Protein AF-T2JB81-F1 (afdb_monomer_lite)

Secondary structure (DSSP, 8-state):
-----------HHHHHHHHHHHHHTT--HHHHHHHHHHT-------

Organism: NCBI:txid555881

pLDDT: mean 89.64, std 10.2, range [56.16, 97.62]

InterPro domains:
  IPR010985 Ribbon-helix-helix [SSF47598] (4-39)
  IPR013321 Arc-type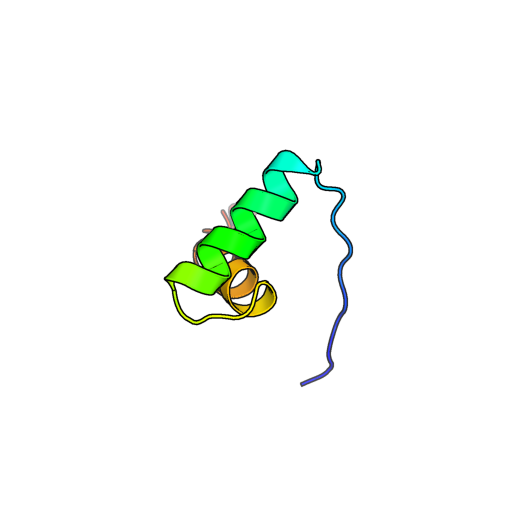 ribbon-helix-helix [G3DSA:1.10.1220.10] (2-41)

Structure (mmCIF, N/CA/C/O backbone):
data_AF-T2JB81-F1
#
_entry.id   AF-T2JB81-F1
#
loop_
_atom_site.group_PDB
_atom_site.id
_atom_site.type_symbol
_atom_site.label_atom_id
_atom_site.label_alt_id
_atom_site.label_comp_id
_atom_site.label_asym_id
_atom_site.label_entity_id
_atom_site.label_seq_id
_atom_site.pdbx_PDB_ins_code
_atom_site.Cartn_x
_atom_site.Cartn_y
_atom_site.Cartn_z
_atom_site.occupancy
_atom_site.B_iso_or_equiv
_atom_site.auth_seq_id
_atom_site.auth_comp_id
_atom_site.auth_asym_id
_atom_site.auth_atom_id
_atom_site.pdbx_PDB_model_num
ATOM 1 N N . MET A 1 1 ? -4.627 -11.840 -16.715 1.00 58.88 1 MET A N 1
ATOM 2 C CA . MET A 1 1 ? -3.415 -11.120 -16.262 1.00 58.88 1 MET A CA 1
ATOM 3 C C . MET A 1 1 ? -2.569 -12.071 -15.425 1.00 58.88 1 MET A C 1
ATOM 5 O O . MET A 1 1 ? -3.107 -12.679 -14.506 1.00 58.88 1 MET A O 1
ATOM 9 N N . VAL A 1 2 ? -1.292 -12.266 -15.768 1.00 71.88 2 VAL A N 1
ATOM 10 C CA . VAL A 1 2 ? -0.381 -13.120 -14.983 1.00 71.88 2 VAL A CA 1
ATOM 11 C C . VAL A 1 2 ? -0.046 -12.389 -13.685 1.00 71.88 2 VAL A C 1
ATOM 13 O O . VAL A 1 2 ? 0.515 -11.295 -13.725 1.00 71.88 2 VAL A O 1
ATOM 16 N N . LYS A 1 3 ? -0.419 -12.966 -12.540 1.00 78.75 3 LYS A N 1
ATOM 17 C CA . LYS A 1 3 ? -0.128 -12.387 -11.224 1.00 78.75 3 LYS A CA 1
ATOM 18 C C . LYS A 1 3 ? 1.370 -12.514 -10.947 1.00 78.75 3 LYS A C 1
ATOM 20 O O . LYS A 1 3 ? 1.900 -13.622 -10.948 1.00 78.75 3 LYS A O 1
ATOM 25 N N . LYS A 1 4 ? 2.048 -11.386 -10.730 1.00 81.81 4 LYS A N 1
ATOM 26 C CA . LYS A 1 4 ? 3.443 -11.346 -10.277 1.00 81.81 4 LYS A CA 1
ATOM 27 C C . LYS A 1 4 ? 3.460 -10.961 -8.804 1.00 81.81 4 LYS A C 1
ATOM 29 O O . LYS A 1 4 ? 2.829 -9.982 -8.421 1.00 81.81 4 LYS A O 1
ATOM 34 N N . ASN A 1 5 ? 4.183 -11.729 -7.998 1.00 86.00 5 ASN A N 1
ATOM 35 C CA . ASN A 1 5 ? 4.377 -11.428 -6.585 1.00 86.00 5 ASN A CA 1
ATOM 36 C C . ASN A 1 5 ? 5.666 -10.621 -6.421 1.00 86.00 5 ASN A C 1
ATOM 38 O O . ASN A 1 5 ? 6.662 -10.908 -7.087 1.00 86.00 5 ASN A O 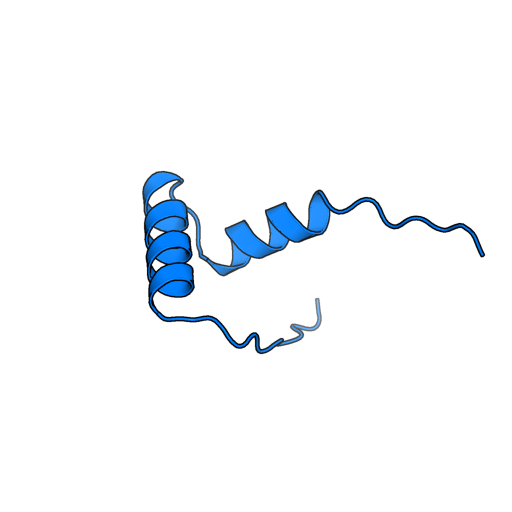1
ATOM 42 N N . PHE A 1 6 ? 5.664 -9.643 -5.520 1.00 85.38 6 PHE A N 1
ATOM 43 C CA . PHE A 1 6 ? 6.874 -8.952 -5.090 1.00 85.38 6 PHE A CA 1
ATOM 44 C C . PHE A 1 6 ? 6.933 -8.947 -3.559 1.00 85.38 6 PHE A C 1
ATOM 46 O O . PHE A 1 6 ? 5.906 -8.872 -2.885 1.00 85.38 6 PHE A O 1
ATOM 53 N N . THR A 1 7 ? 8.143 -9.018 -3.011 1.00 90.00 7 THR A N 1
ATOM 54 C CA . THR A 1 7 ? 8.380 -9.013 -1.563 1.00 90.00 7 THR A CA 1
ATOM 55 C C . THR A 1 7 ? 9.128 -7.739 -1.194 1.00 90.00 7 THR A C 1
ATOM 57 O O . THR A 1 7 ? 10.180 -7.460 -1.765 1.00 90.00 7 THR A O 1
ATOM 60 N N . ILE A 1 8 ? 8.618 -6.971 -0.227 1.00 88.75 8 ILE A N 1
ATOM 61 C CA . ILE A 1 8 ? 9.297 -5.780 0.310 1.00 88.75 8 ILE A CA 1
ATOM 62 C C . ILE A 1 8 ? 9.615 -6.005 1.780 1.00 88.75 8 ILE A C 1
ATOM 64 O O . ILE A 1 8 ? 8.764 -6.434 2.557 1.00 88.75 8 ILE A O 1
ATOM 68 N N . ARG A 1 9 ? 10.841 -5.654 2.178 1.00 93.69 9 ARG A N 1
ATOM 69 C CA . ARG A 1 9 ? 11.213 -5.556 3.590 1.00 93.69 9 ARG A CA 1
ATOM 70 C C . ARG A 1 9 ? 10.712 -4.232 4.158 1.00 93.69 9 ARG A C 1
ATOM 72 O O . ARG A 1 9 ? 11.145 -3.162 3.735 1.00 93.69 9 ARG A O 1
ATOM 79 N N . LEU A 1 10 ? 9.807 -4.313 5.125 1.00 92.31 10 LEU A N 1
ATOM 80 C CA . LEU A 1 10 ? 9.263 -3.175 5.858 1.00 92.31 10 LEU A CA 1
ATOM 81 C C . LEU A 1 10 ? 9.574 -3.351 7.342 1.00 92.31 10 LEU A C 1
ATOM 83 O O . LEU A 1 10 ? 9.607 -4.469 7.840 1.00 92.31 10 LEU A O 1
ATOM 87 N N . SER A 1 11 ? 9.777 -2.243 8.052 1.00 96.81 11 SER A N 1
ATOM 88 C CA . SER A 1 11 ? 9.742 -2.282 9.514 1.00 96.81 11 SER A CA 1
ATOM 89 C C . SER A 1 11 ? 8.300 -2.432 9.995 1.00 96.81 11 SER A C 1
ATOM 91 O O . SER A 1 11 ? 7.375 -1.968 9.320 1.00 96.81 11 SER A O 1
ATOM 93 N N . ASP A 1 12 ? 8.106 -2.975 11.196 1.00 96.25 12 ASP A N 1
AT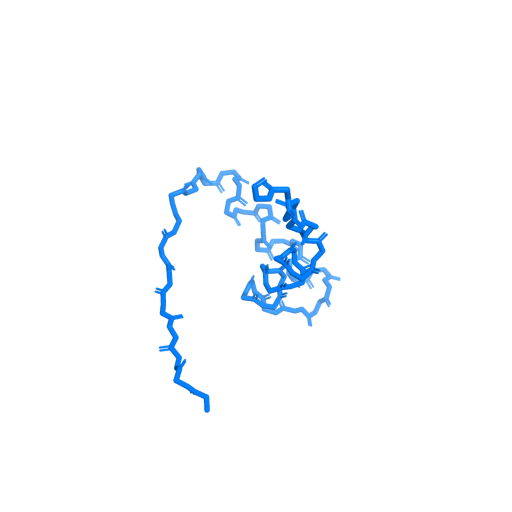OM 94 C CA . ASP A 1 12 ? 6.772 -3.173 11.781 1.00 96.25 12 ASP A CA 1
ATOM 95 C C . ASP A 1 12 ? 5.960 -1.875 11.829 1.00 96.25 12 ASP A C 1
ATOM 97 O O . ASP A 1 12 ? 4.781 -1.849 11.484 1.00 96.25 12 ASP A O 1
ATOM 101 N N . LYS A 1 13 ? 6.618 -0.747 12.139 1.00 97.25 13 LYS A N 1
ATOM 102 C CA . LYS A 1 13 ? 5.989 0.583 12.133 1.00 97.25 13 LYS A CA 1
ATOM 103 C C . LYS A 1 13 ? 5.440 0.970 10.753 1.00 97.25 13 LYS A C 1
ATOM 105 O O . LYS A 1 13 ? 4.367 1.566 10.663 1.00 97.25 13 LYS A O 1
ATOM 110 N N . ARG A 1 14 ? 6.165 0.657 9.670 1.00 96.12 14 ARG A N 1
ATOM 111 C CA . ARG A 1 14 ? 5.711 0.932 8.293 1.00 96.12 14 ARG A CA 1
ATOM 112 C C . ARG A 1 14 ? 4.576 -0.007 7.894 1.00 96.12 14 ARG A C 1
ATOM 114 O O . ARG A 1 14 ? 3.609 0.457 7.294 1.00 96.12 14 ARG A O 1
ATOM 121 N N . LEU A 1 15 ? 4.665 -1.282 8.275 1.00 95.50 15 LEU A N 1
ATOM 122 C CA . LEU A 1 15 ? 3.619 -2.272 8.021 1.00 95.50 15 LEU A CA 1
ATOM 123 C C . LEU A 1 15 ? 2.305 -1.900 8.726 1.00 95.50 15 LEU A C 1
ATOM 125 O O . LEU A 1 15 ? 1.251 -1.881 8.093 1.00 95.50 15 LEU A O 1
ATOM 129 N N . ALA A 1 16 ? 2.375 -1.524 10.005 1.00 96.88 16 ALA A N 1
ATOM 130 C CA . ALA A 1 16 ? 1.223 -1.082 10.785 1.00 96.88 16 ALA A CA 1
ATOM 131 C C . ALA A 1 16 ? 0.559 0.159 10.170 1.00 96.88 16 ALA A C 1
ATOM 133 O O . ALA A 1 16 ? -0.662 0.199 10.019 1.00 96.88 16 ALA A O 1
ATOM 134 N N . LYS A 1 17 ? 1.360 1.145 9.738 1.00 96.56 17 LYS A N 1
ATOM 135 C CA . LYS A 1 17 ? 0.850 2.338 9.046 1.00 96.56 17 LYS A CA 1
ATOM 136 C C . LYS A 1 17 ? 0.142 1.981 7.735 1.00 96.56 17 LYS A C 1
ATOM 138 O O . LYS A 1 17 ? -0.927 2.522 7.471 1.00 96.56 17 LYS A O 1
ATOM 143 N N . LEU A 1 18 ? 0.718 1.081 6.932 1.00 95.62 18 LEU A N 1
ATOM 144 C CA . LEU A 1 18 ? 0.120 0.641 5.667 1.00 95.62 18 LEU A CA 1
ATOM 145 C C . LEU A 1 18 ? -1.222 -0.064 5.900 1.00 95.62 18 LEU A C 1
ATOM 147 O O . LEU A 1 18 ? -2.198 0.244 5.220 1.00 95.62 18 L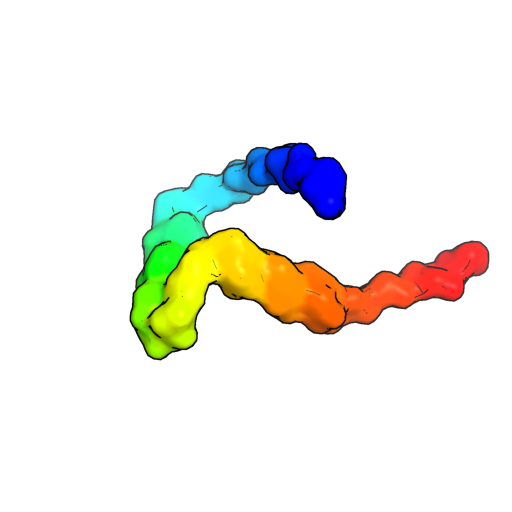EU A O 1
ATOM 151 N N . ARG A 1 19 ? -1.290 -0.954 6.897 1.00 95.88 19 ARG A N 1
ATOM 152 C CA . ARG A 1 19 ? -2.525 -1.658 7.265 1.00 95.88 19 ARG A CA 1
ATOM 153 C C . ARG A 1 19 ? -3.615 -0.697 7.741 1.00 95.88 19 ARG A C 1
ATOM 155 O O . ARG A 1 19 ? -4.751 -0.802 7.289 1.00 95.88 19 ARG A O 1
ATOM 162 N N . LEU A 1 20 ? -3.265 0.258 8.605 1.00 97.62 20 LEU A N 1
ATOM 163 C CA . LEU A 1 20 ? -4.207 1.266 9.097 1.00 97.62 20 LEU A CA 1
ATOM 164 C C . LEU A 1 20 ? -4.730 2.154 7.962 1.00 97.62 20 LEU A C 1
ATOM 166 O O . LEU A 1 20 ? -5.926 2.413 7.884 1.00 97.62 20 LEU A O 1
ATOM 170 N N . TYR A 1 21 ? -3.847 2.600 7.064 1.00 96.94 21 TYR A N 1
ATOM 171 C CA . TYR A 1 21 ? -4.242 3.412 5.913 1.00 96.94 21 TYR A CA 1
ATOM 172 C C . TYR A 1 21 ? -5.212 2.659 4.996 1.00 96.94 21 TYR A C 1
ATOM 174 O O . TYR A 1 21 ? -6.221 3.219 4.573 1.00 96.94 21 TYR A O 1
ATOM 182 N N . ALA A 1 22 ? -4.926 1.383 4.724 1.00 97.19 22 ALA A N 1
ATOM 183 C CA . ALA A 1 22 ? -5.786 0.521 3.923 1.00 97.19 22 ALA A CA 1
ATOM 184 C C . ALA A 1 22 ? -7.187 0.393 4.554 1.00 97.19 22 ALA A C 1
ATOM 186 O O . ALA A 1 22 ? -8.188 0.614 3.877 1.00 97.19 22 ALA A O 1
ATOM 187 N N . GLN A 1 23 ? -7.252 0.177 5.874 1.00 97.38 23 GLN A N 1
ATOM 188 C CA . GLN A 1 23 ? -8.510 0.113 6.623 1.00 97.38 23 GLN A CA 1
ATOM 189 C C . GLN A 1 23 ? -9.304 1.428 6.569 1.00 97.38 23 GLN A C 1
ATOM 191 O O . GLN A 1 23 ? -10.509 1.409 6.353 1.00 97.38 23 GLN A O 1
ATOM 196 N N . GLN A 1 24 ? -8.646 2.580 6.729 1.00 97.56 24 GLN A N 1
ATOM 197 C CA . GLN A 1 24 ? -9.309 3.892 6.680 1.00 97.56 24 GLN A CA 1
ATOM 198 C C . GLN A 1 24 ? -9.871 4.244 5.298 1.00 97.56 24 GLN A C 1
ATOM 200 O O . GLN A 1 24 ? -10.763 5.084 5.193 1.00 97.56 24 GLN A O 1
ATOM 205 N N . LYS A 1 25 ? -9.307 3.665 4.235 1.00 95.81 25 LYS A N 1
ATOM 206 C CA . LYS A 1 25 ? -9.706 3.922 2.847 1.00 95.81 25 LYS A CA 1
ATOM 207 C C . LYS A 1 25 ? -10.603 2.836 2.263 1.00 95.81 25 LYS A C 1
ATOM 209 O O . LYS A 1 25 ? -10.925 2.950 1.086 1.00 95.81 25 LYS A O 1
ATOM 214 N N . ASP A 1 26 ? -10.979 1.838 3.064 1.00 95.56 26 ASP A N 1
ATOM 215 C CA . ASP A 1 26 ? -11.721 0.646 2.639 1.00 95.56 26 ASP A CA 1
ATOM 216 C C . ASP A 1 26 ? -11.072 -0.046 1.425 1.00 95.56 26 ASP A C 1
ATOM 218 O O . ASP A 1 26 ? -11.696 -0.347 0.410 1.00 95.56 26 ASP A O 1
ATOM 222 N N . LYS A 1 27 ? -9.747 -0.224 1.500 1.00 95.88 27 LYS A N 1
ATOM 223 C CA . LYS A 1 27 ? -8.923 -0.829 0.444 1.00 95.88 27 LYS A CA 1
ATOM 224 C C . LYS A 1 27 ? -8.063 -1.946 1.005 1.00 95.88 27 LYS A C 1
ATOM 226 O O . LYS A 1 27 ? -7.733 -1.982 2.189 1.00 95.88 27 LYS A O 1
ATOM 231 N N . THR A 1 28 ? -7.619 -2.838 0.130 1.00 95.12 28 THR A N 1
ATOM 232 C CA . THR A 1 28 ? -6.565 -3.802 0.458 1.00 95.12 28 THR A CA 1
ATOM 233 C C . THR A 1 28 ? -5.191 -3.128 0.444 1.00 95.12 28 THR A C 1
ATOM 235 O O . THR A 1 28 ? -4.961 -2.148 -0.265 1.00 95.12 28 THR A O 1
ATOM 238 N N . MET A 1 29 ? -4.233 -3.676 1.198 1.00 93.44 29 MET A N 1
ATOM 239 C CA . MET A 1 29 ? -2.847 -3.183 1.176 1.00 93.44 29 MET A CA 1
ATOM 240 C C . MET A 1 29 ? -2.237 -3.244 -0.233 1.00 93.44 29 MET A C 1
ATOM 242 O O . MET A 1 29 ? -1.453 -2.369 -0.590 1.00 93.44 29 MET A O 1
ATOM 246 N N . THR A 1 30 ? -2.629 -4.238 -1.037 1.00 93.06 30 THR A N 1
ATOM 247 C CA . THR A 1 30 ? -2.230 -4.362 -2.444 1.00 93.06 30 THR A CA 1
ATOM 248 C C . THR A 1 30 ? -2.726 -3.180 -3.269 1.00 93.06 30 THR A C 1
ATOM 250 O O . THR A 1 30 ? -1.906 -2.518 -3.891 1.00 93.06 30 THR A O 1
ATOM 253 N N . GLN A 1 31 ? -4.018 -2.843 -3.194 1.00 94.50 31 GLN A N 1
ATOM 254 C CA . GLN A 1 31 ? -4.587 -1.702 -3.927 1.00 94.50 31 GLN A CA 1
ATOM 255 C C . GLN A 1 31 ? -3.931 -0.374 -3.536 1.00 94.50 31 GLN A C 1
ATOM 257 O O . GLN A 1 31 ? -3.681 0.476 -4.383 1.00 94.50 31 GLN A O 1
ATOM 262 N N . VAL A 1 32 ? -3.600 -0.196 -2.252 1.00 95.06 32 VAL A N 1
ATOM 263 C CA . VAL A 1 32 ? -2.864 0.994 -1.798 1.00 95.06 32 VAL A CA 1
ATOM 264 C C . VAL A 1 32 ? -1.490 1.076 -2.466 1.00 95.06 32 VAL A C 1
ATOM 266 O O . VAL A 1 32 ? -1.074 2.162 -2.865 1.00 95.06 32 VAL A O 1
ATOM 269 N N . LEU A 1 33 ? -0.777 -0.048 -2.585 1.00 93.06 33 LEU A N 1
ATOM 270 C CA . LEU A 1 33 ? 0.531 -0.093 -3.240 1.00 93.06 33 LEU A CA 1
ATOM 271 C C . LEU A 1 33 ? 0.420 0.094 -4.756 1.00 93.06 33 LEU A C 1
ATOM 273 O O . LEU A 1 33 ? 1.219 0.845 -5.305 1.00 93.06 33 LEU A O 1
ATOM 277 N N . GLU A 1 34 ? -0.573 -0.511 -5.408 1.00 92.06 34 GLU A N 1
ATOM 278 C CA . GLU A 1 34 ? -0.874 -0.305 -6.834 1.00 92.06 34 GLU A CA 1
ATOM 279 C C . GLU A 1 34 ? -1.105 1.1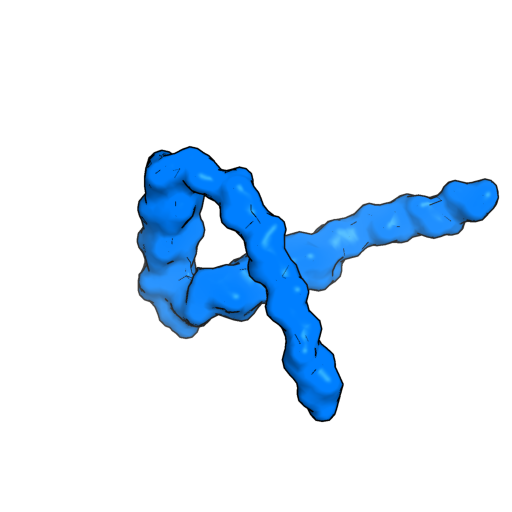84 -7.124 1.00 92.06 34 GLU A C 1
ATOM 281 O O . GLU A 1 34 ? -0.391 1.769 -7.930 1.00 92.06 34 GLU A O 1
ATOM 286 N N . GLU A 1 35 ? -1.965 1.850 -6.349 1.00 94.12 35 GLU A N 1
ATOM 287 C CA . GLU A 1 35 ? -2.211 3.292 -6.488 1.00 94.12 35 GLU A CA 1
ATOM 288 C C . GLU A 1 35 ? -0.980 4.158 -6.206 1.00 94.12 35 GLU A C 1
ATOM 290 O O . GLU A 1 35 ? -0.877 5.281 -6.704 1.00 94.12 35 GLU A O 1
ATOM 295 N N . CYS A 1 36 ? -0.072 3.695 -5.344 1.00 92.12 36 CYS A N 1
ATOM 296 C CA . CYS A 1 36 ? 1.194 4.384 -5.115 1.00 92.12 36 CYS A CA 1
ATOM 297 C C . CYS A 1 36 ? 2.117 4.242 -6.326 1.00 92.12 36 CYS A C 1
ATOM 299 O O . CYS A 1 36 ? 2.740 5.228 -6.709 1.00 92.12 36 CYS A O 1
ATOM 301 N N . ILE A 1 37 ? 2.187 3.046 -6.919 1.00 91.19 37 ILE A N 1
ATOM 302 C CA . ILE A 1 37 ? 2.989 2.759 -8.114 1.00 91.19 37 ILE A CA 1
ATOM 303 C C . ILE A 1 37 ? 2.453 3.540 -9.315 1.00 91.19 37 ILE A C 1
ATOM 305 O O . ILE A 1 37 ? 3.242 4.184 -9.999 1.00 91.19 37 ILE A O 1
ATOM 309 N N . ASP A 1 38 ? 1.135 3.581 -9.513 1.00 91.19 38 ASP A N 1
ATOM 310 C CA . ASP A 1 38 ? 0.493 4.312 -10.616 1.00 91.19 38 ASP A CA 1
ATOM 311 C C . ASP A 1 38 ? 0.785 5.823 -10.583 1.00 91.19 38 ASP A C 1
ATOM 313 O O . ASP A 1 38 ? 0.744 6.503 -11.608 1.00 91.19 38 ASP A O 1
ATOM 317 N N . LYS A 1 39 ? 1.106 6.372 -9.404 1.00 92.56 39 LYS A N 1
ATOM 318 C CA . LYS A 1 39 ? 1.487 7.784 -9.231 1.00 92.56 39 LYS A CA 1
ATOM 319 C C . LYS A 1 39 ? 2.966 8.054 -9.506 1.00 92.56 39 LYS A C 1
ATOM 321 O O . LYS A 1 39 ? 3.350 9.223 -9.598 1.00 92.56 39 LYS A O 1
ATOM 326 N N . LEU A 1 40 ? 3.806 7.022 -9.594 1.00 91.06 40 LEU A N 1
ATOM 327 C CA . LEU A 1 40 ? 5.227 7.193 -9.879 1.00 91.06 40 LEU A CA 1
ATOM 328 C C . LEU A 1 40 ? 5.394 7.643 -11.332 1.00 91.06 40 LEU A C 1
ATOM 330 O O . LEU A 1 40 ? 5.067 6.921 -12.270 1.00 91.06 40 LEU A O 1
AT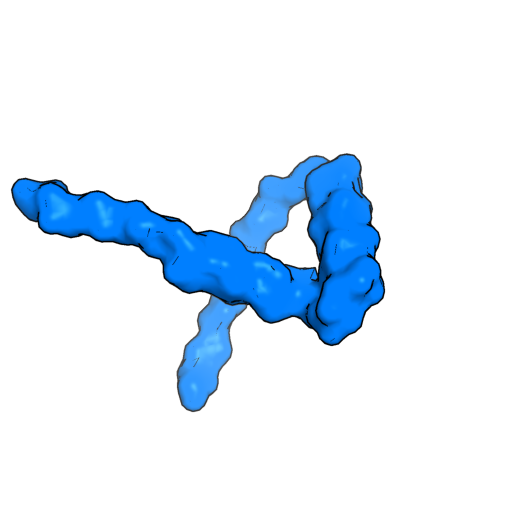OM 334 N N . LYS A 1 41 ? 5.942 8.843 -11.527 1.00 89.00 41 LYS A N 1
ATOM 335 C CA . LYS A 1 41 ? 6.380 9.286 -12.851 1.00 89.00 41 LYS A CA 1
ATOM 336 C C . LYS A 1 41 ? 7.710 8.614 -13.159 1.00 89.00 41 LYS A C 1
ATOM 338 O O . LYS A 1 41 ? 8.690 8.841 -12.452 1.00 89.00 41 LYS A O 1
ATOM 343 N N . ILE A 1 42 ? 7.736 7.791 -14.198 1.00 87.31 42 ILE A N 1
ATOM 344 C CA . ILE A 1 42 ? 8.976 7.204 -14.701 1.00 87.31 42 ILE A CA 1
ATOM 345 C C . ILE A 1 42 ? 9.662 8.282 -15.541 1.00 87.31 42 ILE A C 1
ATOM 347 O O . ILE A 1 42 ? 9.150 8.651 -16.599 1.00 87.31 42 ILE A O 1
ATOM 351 N N . ASP A 1 43 ? 10.788 8.813 -15.059 1.00 81.75 43 ASP A N 1
ATOM 352 C CA . ASP A 1 43 ? 11.629 9.677 -15.886 1.00 81.75 43 ASP A CA 1
ATOM 353 C C . ASP A 1 43 ? 12.272 8.808 -16.970 1.00 81.75 43 ASP A C 1
ATOM 355 O O . ASP A 1 43 ? 13.198 8.039 -16.724 1.00 81.75 43 ASP A O 1
ATOM 359 N N . THR A 1 44 ? 11.698 8.874 -18.166 1.00 70.06 44 THR A N 1
ATOM 360 C CA . THR A 1 44 ? 12.194 8.208 -19.372 1.00 70.06 44 THR A CA 1
ATOM 361 C C . THR A 1 44 ? 13.101 9.171 -20.128 1.00 70.06 44 THR A C 1
ATOM 363 O O . THR A 1 44 ? 12.888 9.480 -21.296 1.00 70.06 44 THR A O 1
ATOM 366 N N . ARG A 1 45 ? 14.135 9.674 -19.452 1.00 62.56 45 ARG A N 1
ATOM 367 C CA . ARG A 1 45 ? 15.323 10.182 -20.137 1.00 62.56 45 ARG A CA 1
ATOM 368 C C . ARG A 1 45 ? 16.246 8.992 -20.369 1.00 62.56 45 ARG A C 1
ATOM 370 O O . ARG A 1 45 ? 16.910 8.531 -19.443 1.00 62.56 45 ARG A O 1
ATOM 377 N N . GLY A 1 46 ? 16.139 8.444 -21.579 1.00 56.16 46 GLY A N 1
ATOM 378 C CA . GLY A 1 46 ? 17.080 7.467 -22.126 1.00 56.16 46 GLY A CA 1
ATOM 379 C C . GLY A 1 46 ? 18.443 8.074 -22.417 1.00 56.16 46 GLY A C 1
ATOM 380 O O . GLY A 1 46 ? 18.550 9.323 -22.431 1.00 56.16 46 GLY A O 1
#

Sequence (46 aa):
MVKKNFTIRLSDKRLAKLRLYAQQKDKTMTQVLEECIDKLKIDTRG

Foldseek 3Di:
DDDDDDDDDDDPVVVVVLVVVCVVVVHDSVVVVVVVVVPDDDPPPD

Radius of gyration: 13.09 Å; chains: 1; bounding box: 29×23×34 Å